Protein AF-A0A662U4H0-F1 (afdb_monomer)

pLDDT: mean 86.41, std 6.37, range [55.56, 92.19]

Solvent-accessible surface area (backbone atoms only — not comparable to full-atom values): 4378 Å² total; per-residue (Å²): 107,75,67,59,54,50,63,67,46,43,65,42,51,75,51,65,29,82,64,47,78,46,78,56,101,87,45,79,47,75,46,71,57,67,71,46,51,46,54,32,72,50,57,87,58,56,77,89,51,50,87,37,52,47,71,45,81,55,97,91,39,81,46,78,46,72,63,80,127

Mean predicted aligned error: 5.69 Å

Foldseek 3Di:
DVVVVVVVCVVCVVLVWDWDWDDDPPDIDTHTDPVSVQCSVCVPPDPVQVVQWDWDQDPNDTDIGGNDD

Radius of gyration: 15.05 Å; Cα contacts (8 Å, |Δi|>4): 61; chains: 1; bounding box: 36×16×45 Å

Structure (mmCIF, N/CA/C/O backbone):
data_AF-A0A662U4H0-F1
#
_entry.id   AF-A0A662U4H0-F1
#
loop_
_atom_site.group_PDB
_atom_site.id
_atom_site.type_symbol
_atom_site.label_atom_id
_atom_site.label_alt_id
_atom_site.label_comp_id
_atom_site.label_asym_id
_atom_site.label_entity_id
_atom_site.label_seq_id
_atom_site.pdbx_PDB_ins_code
_atom_site.Cartn_x
_atom_site.Cartn_y
_atom_site.Cartn_z
_atom_site.occupancy
_atom_site.B_iso_or_equiv
_atom_site.auth_seq_id
_atom_site.auth_comp_id
_atom_site.auth_asym_id
_atom_site.auth_atom_id
_atom_site.pdbx_PDB_model_num
ATOM 1 N N . MET A 1 1 ? -10.045 -6.636 22.492 1.00 55.56 1 MET A N 1
ATOM 2 C CA . MET A 1 1 ? -9.907 -5.697 21.351 1.00 55.56 1 MET A CA 1
ATOM 3 C C . MET A 1 1 ? -8.458 -5.358 21.006 1.00 55.56 1 MET A C 1
ATOM 5 O O . MET A 1 1 ? -8.154 -5.390 19.823 1.00 55.56 1 MET A O 1
ATOM 9 N N . GLN A 1 2 ? -7.556 -5.103 21.971 1.00 59.09 2 GLN A N 1
ATOM 10 C CA . GLN A 1 2 ? -6.135 -4.813 21.676 1.00 59.09 2 GLN A CA 1
ATOM 11 C C . GLN A 1 2 ? -5.437 -5.899 20.830 1.00 59.09 2 GLN A C 1
ATOM 13 O O . GLN A 1 2 ? -4.716 -5.562 19.899 1.00 59.09 2 GLN A O 1
ATOM 18 N N . GLY A 1 3 ? -5.717 -7.187 21.069 1.00 78.19 3 GLY A N 1
ATOM 19 C CA . GLY A 1 3 ? -5.147 -8.273 20.255 1.00 78.19 3 GLY A CA 1
ATOM 20 C C . GLY A 1 3 ? -5.690 -8.353 18.821 1.00 78.19 3 GLY A C 1
ATOM 21 O O . GLY A 1 3 ? -4.951 -8.669 17.900 1.00 78.19 3 GLY A O 1
ATOM 22 N N . LEU A 1 4 ? -6.966 -8.012 18.612 1.00 78.81 4 LEU A N 1
ATOM 23 C CA . LEU A 1 4 ? -7.633 -8.144 17.309 1.00 78.81 4 LEU A CA 1
ATOM 24 C C . LEU A 1 4 ? -7.239 -7.004 16.361 1.00 78.81 4 LEU A C 1
ATOM 26 O O . LEU A 1 4 ? -7.014 -7.233 15.178 1.00 78.81 4 LEU A O 1
ATOM 30 N N . LEU A 1 5 ? -7.066 -5.794 16.908 1.00 83.06 5 LEU A N 1
ATOM 31 C CA . LEU A 1 5 ? -6.459 -4.677 16.189 1.00 83.06 5 LEU A CA 1
ATOM 32 C C . LEU A 1 5 ? -5.012 -5.006 15.797 1.00 83.06 5 LEU A C 1
ATOM 34 O O . LEU A 1 5 ? -4.638 -4.817 14.648 1.00 83.06 5 LEU A O 1
ATOM 38 N N . GLY A 1 6 ? -4.217 -5.544 16.729 1.00 84.06 6 GLY A N 1
ATOM 39 C CA . GLY A 1 6 ? -2.833 -5.935 16.456 1.00 84.06 6 GLY A CA 1
ATOM 40 C C . GLY A 1 6 ? -2.711 -6.948 15.315 1.00 84.06 6 GLY A C 1
ATOM 41 O O . GLY A 1 6 ? -1.928 -6.732 14.393 1.00 84.06 6 GLY A O 1
ATOM 42 N N . GLU A 1 7 ? -3.522 -8.009 15.330 1.00 87.81 7 GLU A N 1
ATOM 43 C CA . GLU A 1 7 ? -3.536 -9.009 14.252 1.00 87.81 7 GLU A C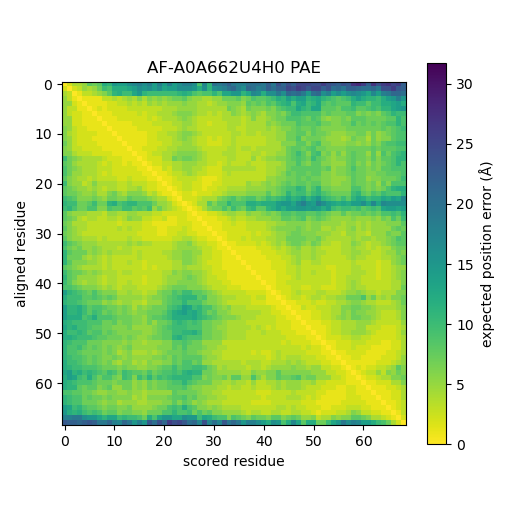A 1
ATOM 44 C C . GLU A 1 7 ? -4.009 -8.426 12.914 1.00 87.81 7 GLU A C 1
ATOM 46 O O . GLU A 1 7 ? -3.459 -8.768 11.871 1.00 87.81 7 GLU A O 1
ATOM 51 N N . LEU A 1 8 ? -4.967 -7.496 12.925 1.00 86.38 8 LEU A N 1
ATOM 52 C CA . LEU A 1 8 ? -5.461 -6.872 11.700 1.00 86.38 8 LEU A CA 1
ATOM 53 C C . LEU A 1 8 ? -4.456 -5.881 11.084 1.00 86.38 8 LEU A C 1
ATOM 55 O O . LEU A 1 8 ? -4.387 -5.751 9.864 1.00 86.38 8 LEU A O 1
ATOM 59 N N . LEU A 1 9 ? -3.641 -5.210 11.904 1.00 89.38 9 LEU A N 1
ATOM 60 C CA . LEU A 1 9 ? -2.596 -4.294 11.429 1.00 89.38 9 LEU A CA 1
ATOM 61 C C . LEU A 1 9 ? -1.318 -5.015 10.971 1.00 89.38 9 LEU A C 1
ATOM 63 O O . LEU A 1 9 ? -0.535 -4.466 10.194 1.00 89.38 9 LEU A O 1
ATOM 67 N N . LYS A 1 10 ? -1.103 -6.248 11.431 1.00 90.25 10 LYS A N 1
ATOM 68 C CA . LYS A 1 10 ? 0.116 -7.035 11.207 1.00 90.25 10 LYS A CA 1
ATOM 69 C C . LYS A 1 10 ? 0.531 -7.170 9.733 1.00 90.25 10 LYS A C 1
ATOM 71 O O . LYS A 1 10 ? 1.715 -6.950 9.473 1.00 90.25 10 LYS A O 1
ATOM 76 N N . PRO A 1 11 ? -0.362 -7.448 8.760 1.00 87.19 11 PRO A N 1
ATOM 77 C CA . PRO A 1 11 ? 0.035 -7.553 7.353 1.00 87.19 11 PRO A CA 1
ATOM 78 C C . PRO A 1 11 ? 0.593 -6.233 6.808 1.00 87.19 11 PRO A C 1
ATOM 80 O O . PRO A 1 11 ? 1.602 -6.220 6.102 1.00 87.19 11 PRO A O 1
ATOM 83 N N . PHE A 1 12 ? -0.016 -5.109 7.194 1.00 88.06 12 PHE A N 1
ATOM 84 C CA . PHE A 1 12 ? 0.426 -3.779 6.782 1.00 88.06 12 PHE A CA 1
ATOM 85 C C . PHE A 1 12 ? 1.816 -3.478 7.342 1.00 88.06 12 PHE A C 1
ATOM 87 O O . PHE A 1 12 ? 2.729 -3.167 6.576 1.00 88.06 12 PHE A O 1
ATOM 94 N N . LEU A 1 13 ? 2.021 -3.704 8.641 1.00 87.81 13 LEU A N 1
ATOM 95 C CA . LEU A 1 13 ? 3.317 -3.496 9.289 1.00 87.81 13 LEU A CA 1
ATOM 96 C C . LEU A 1 13 ? 4.417 -4.382 8.681 1.00 87.81 13 LEU A C 1
ATOM 98 O O . LEU A 1 13 ? 5.519 -3.902 8.420 1.00 87.81 13 LEU A O 1
ATOM 102 N N . GLN A 1 14 ? 4.118 -5.652 8.382 1.00 88.62 14 GLN A N 1
ATOM 103 C CA . GLN A 1 14 ? 5.053 -6.568 7.714 1.00 88.62 14 GLN A CA 1
ATOM 104 C C . GLN A 1 14 ? 5.424 -6.095 6.300 1.00 88.62 14 GLN A C 1
ATOM 106 O O . GLN A 1 14 ? 6.584 -6.189 5.895 1.00 88.62 14 GLN A O 1
ATOM 111 N N . SER A 1 15 ? 4.468 -5.517 5.569 1.00 83.56 15 SER A N 1
ATOM 112 C CA . SER A 1 15 ? 4.720 -4.894 4.262 1.00 83.56 15 SER A CA 1
ATOM 113 C C . SER A 1 15 ? 5.430 -3.531 4.348 1.00 83.56 15 SER A C 1
ATOM 115 O O . SER A 1 15 ? 5.876 -2.997 3.335 1.00 83.56 15 SER A O 1
ATOM 117 N N . GLY A 1 16 ? 5.635 -2.990 5.556 1.00 82.69 16 GLY A N 1
ATOM 118 C CA . GLY A 1 16 ? 6.246 -1.677 5.782 1.00 82.69 16 GLY A CA 1
ATOM 119 C C . GLY A 1 16 ? 5.285 -0.501 5.593 1.00 82.69 16 GLY A C 1
ATOM 120 O O . GLY A 1 16 ? 5.738 0.627 5.426 1.00 82.69 16 GLY A O 1
ATOM 121 N N . ILE A 1 17 ? 3.979 -0.763 5.601 1.00 89.38 17 ILE A N 1
ATOM 122 C CA . ILE A 1 17 ? 2.919 0.245 5.588 1.00 89.38 17 ILE A CA 1
ATOM 123 C C . ILE A 1 17 ? 2.587 0.591 7.039 1.00 89.38 17 ILE A C 1
ATOM 125 O O . ILE A 1 17 ? 2.390 -0.316 7.852 1.00 89.38 17 ILE A O 1
ATOM 129 N N . THR A 1 18 ? 2.489 1.884 7.362 1.00 88.50 18 THR A N 1
ATOM 130 C CA . THR A 1 18 ? 2.130 2.347 8.712 1.00 88.50 18 THR A CA 1
ATOM 131 C C . THR A 1 18 ? 0.727 2.955 8.692 1.00 88.50 18 THR A C 1
ATOM 133 O O . THR A 1 18 ? 0.572 4.169 8.585 1.00 88.50 18 THR A O 1
ATOM 136 N N . PRO A 1 19 ? -0.328 2.125 8.762 1.00 88.50 19 PRO A N 1
ATOM 137 C CA . PRO A 1 19 ? -1.697 2.619 8.729 1.00 88.50 19 PRO A CA 1
ATOM 138 C C . PRO A 1 19 ? -2.008 3.504 9.941 1.00 88.50 19 PRO A C 1
ATOM 140 O O . PRO A 1 19 ? -1.614 3.206 11.072 1.00 88.50 19 PRO A O 1
ATOM 143 N N . THR A 1 20 ? -2.786 4.560 9.723 1.00 90.00 20 THR A N 1
ATOM 144 C CA . THR A 1 20 ? -3.369 5.350 10.807 1.00 90.00 20 THR A CA 1
ATOM 145 C C . THR A 1 20 ? -4.685 4.723 11.241 1.00 90.00 20 THR A C 1
ATOM 147 O O . THR A 1 20 ? -5.446 4.202 10.424 1.00 90.00 20 THR A O 1
ATOM 150 N N . THR A 1 21 ? -4.957 4.744 12.545 1.00 89.44 21 THR A N 1
ATOM 151 C CA . THR A 1 21 ? -6.184 4.167 13.102 1.00 89.44 21 THR A CA 1
ATOM 152 C C . THR A 1 21 ? -6.959 5.219 13.872 1.00 89.44 21 THR A C 1
ATOM 154 O O . THR A 1 21 ? -6.381 6.004 14.622 1.00 89.44 21 THR A O 1
ATOM 157 N N . GLN A 1 22 ? -8.273 5.242 13.675 1.00 90.19 22 GLN A N 1
ATOM 158 C CA . GLN A 1 22 ? -9.185 6.121 14.387 1.00 90.19 22 GLN A CA 1
ATOM 159 C C . GLN A 1 22 ? -10.388 5.310 14.852 1.00 90.19 22 GLN A C 1
ATOM 161 O O . GLN A 1 22 ? -11.051 4.646 14.060 1.00 90.19 22 GLN A O 1
ATOM 166 N N . VAL A 1 23 ? -10.664 5.363 16.152 1.00 85.81 23 VAL A N 1
ATOM 167 C CA . VAL A 1 23 ? -11.844 4.729 16.741 1.00 85.81 23 VAL A CA 1
ATOM 168 C C . VAL A 1 23 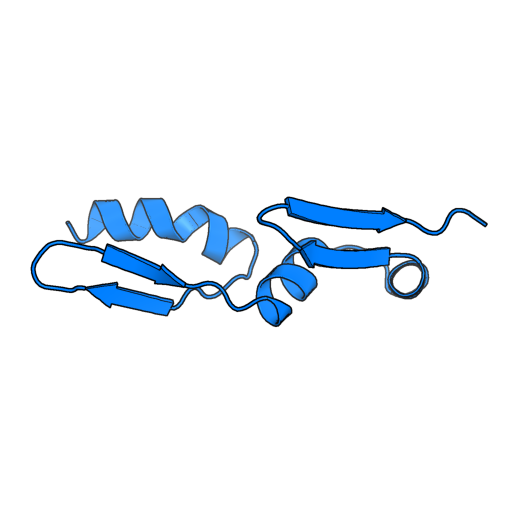? -12.923 5.790 16.898 1.00 85.81 23 VAL A C 1
ATOM 170 O O . VAL A 1 23 ? -12.710 6.810 17.553 1.00 85.81 23 VAL A O 1
ATOM 173 N N . THR A 1 24 ? -14.079 5.557 16.289 1.00 86.00 24 THR A N 1
ATOM 174 C CA . THR A 1 24 ? -15.303 6.330 16.522 1.00 86.00 24 THR A CA 1
ATOM 175 C C . THR A 1 24 ? -16.233 5.534 17.445 1.00 86.00 24 THR A C 1
ATOM 177 O O . THR A 1 24 ? -15.910 4.425 17.868 1.00 86.00 24 THR A O 1
ATOM 180 N N . GLN A 1 25 ? -17.410 6.071 17.782 1.00 84.62 25 GLN A N 1
ATOM 181 C CA . GLN A 1 25 ? -18.347 5.394 18.695 1.00 84.62 25 GLN A CA 1
ATOM 182 C C . GLN A 1 25 ? -18.837 4.024 18.189 1.00 84.62 25 GLN A C 1
ATOM 184 O O . GLN A 1 25 ? -19.320 3.230 18.993 1.00 84.62 25 GLN A O 1
ATOM 189 N N . LYS A 1 26 ? -18.746 3.744 16.880 1.00 91.81 26 LYS A N 1
ATOM 190 C CA . LYS A 1 26 ? -19.229 2.489 16.276 1.00 91.81 26 LYS A CA 1
ATOM 191 C C . LYS A 1 26 ? -18.256 1.843 15.290 1.00 91.81 26 LYS A C 1
ATOM 193 O O . LYS A 1 26 ? -18.503 0.717 14.872 1.00 91.81 26 LYS A O 1
ATOM 198 N N . GLU A 1 27 ? -17.173 2.522 14.919 1.00 88.06 27 GLU A N 1
ATOM 199 C CA . GLU A 1 27 ? -16.304 2.085 13.827 1.00 88.06 27 GLU A CA 1
ATOM 200 C C . GLU A 1 27 ? -14.828 2.190 14.203 1.00 88.06 27 GLU A C 1
ATOM 202 O O . GLU A 1 27 ? -14.396 3.099 14.914 1.00 88.06 27 GLU A O 1
ATOM 207 N N . LEU A 1 28 ? -14.047 1.252 13.676 1.00 86.00 28 LEU A N 1
ATOM 208 C CA . LEU A 1 28 ? -12.597 1.332 13.616 1.00 86.00 28 LEU A CA 1
ATOM 209 C C . LEU A 1 28 ? -12.231 1.676 12.175 1.00 86.00 28 LEU A C 1
ATOM 211 O O . LEU A 1 28 ? -12.382 0.849 11.277 1.00 86.00 28 LEU A O 1
ATOM 215 N N . VAL A 1 29 ? -11.751 2.894 11.965 1.00 90.31 29 VAL A N 1
ATOM 216 C CA . VAL A 1 29 ? -11.284 3.362 10.664 1.00 90.31 29 VAL A CA 1
ATOM 217 C C . VAL A 1 29 ? -9.782 3.147 10.589 1.00 90.31 29 VAL A C 1
ATOM 219 O O . VAL A 1 29 ? -9.039 3.590 11.465 1.00 90.31 29 VAL A O 1
ATOM 222 N N . ILE A 1 30 ? -9.334 2.468 9.538 1.00 89.81 30 ILE A N 1
ATOM 223 C CA . ILE A 1 30 ? -7.921 2.215 9.262 1.00 89.81 30 ILE A CA 1
ATOM 224 C C . ILE A 1 30 ? -7.620 2.840 7.916 1.00 89.81 30 ILE A C 1
ATOM 226 O O . ILE A 1 30 ? -8.177 2.432 6.900 1.00 89.81 30 ILE A O 1
ATOM 230 N N . SER A 1 31 ? -6.773 3.859 7.923 1.00 90.69 31 SER A N 1
ATOM 231 C CA . SER A 1 31 ? -6.425 4.610 6.725 1.00 90.69 31 SE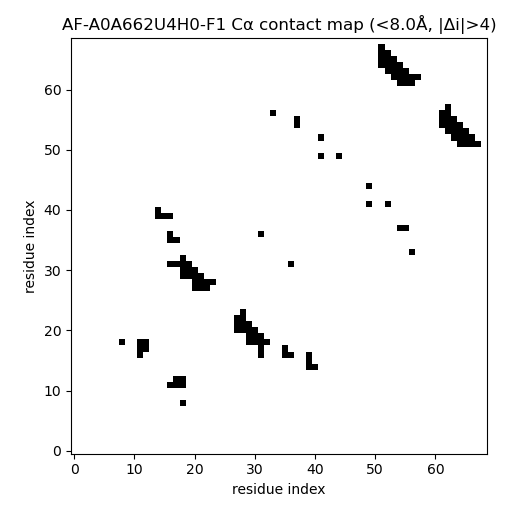R A CA 1
ATOM 232 C C . SER A 1 31 ? -4.986 4.327 6.335 1.00 90.69 31 SER A C 1
ATOM 234 O O . SER A 1 31 ? -4.087 4.292 7.174 1.00 90.69 31 SER A O 1
ATOM 236 N N . ILE A 1 32 ? -4.767 4.133 5.040 1.00 89.38 32 ILE A N 1
ATOM 237 C CA . ILE A 1 32 ? -3.445 3.919 4.458 1.00 89.38 32 ILE A CA 1
ATOM 238 C C . ILE A 1 32 ? -3.190 5.059 3.489 1.00 89.38 32 ILE A C 1
ATOM 240 O O . ILE A 1 32 ? -4.022 5.351 2.630 1.00 89.38 32 ILE A O 1
ATOM 244 N N . ASN A 1 33 ? -2.036 5.707 3.621 1.00 86.56 33 ASN A N 1
ATOM 245 C CA . ASN A 1 33 ? -1.640 6.731 2.671 1.00 86.56 33 ASN A CA 1
ATOM 246 C C . ASN A 1 33 ? -1.263 6.076 1.335 1.00 86.56 33 ASN A C 1
ATOM 248 O O . ASN A 1 33 ? -0.454 5.148 1.298 1.00 86.56 33 ASN A O 1
ATOM 252 N N . GLU A 1 34 ? -1.797 6.598 0.231 1.00 84.38 34 GLU A N 1
ATOM 253 C CA . GLU A 1 34 ? -1.496 6.102 -1.113 1.00 84.38 34 GLU A CA 1
ATOM 254 C C . GLU A 1 34 ? 0.021 6.070 -1.389 1.00 84.38 34 GLU A C 1
ATOM 256 O O . GLU A 1 34 ? 0.536 5.079 -1.896 1.00 84.38 34 GLU A O 1
ATOM 261 N N . THR A 1 35 ? 0.769 7.101 -0.994 1.00 85.12 35 THR A N 1
ATOM 262 C CA . THR A 1 35 ? 2.228 7.171 -1.184 1.00 85.12 35 THR A CA 1
ATOM 263 C C . THR A 1 35 ? 2.958 6.055 -0.439 1.00 85.12 35 THR A C 1
ATOM 265 O O . THR A 1 35 ? 3.920 5.489 -0.961 1.00 85.12 35 THR A O 1
ATOM 268 N N . GLU A 1 36 ? 2.518 5.724 0.776 1.00 84.50 36 GLU A N 1
ATOM 269 C CA . GLU A 1 36 ? 3.101 4.624 1.549 1.00 84.50 36 GLU A CA 1
ATOM 270 C C . GLU A 1 36 ? 2.773 3.270 0.929 1.00 84.50 36 GLU A C 1
ATOM 272 O O . GLU A 1 36 ? 3.664 2.430 0.811 1.00 84.50 36 GLU A O 1
ATOM 277 N N . LEU A 1 37 ? 1.538 3.089 0.453 1.00 87.12 37 LEU A N 1
ATOM 278 C CA . LEU A 1 37 ? 1.139 1.880 -0.260 1.00 87.12 37 LEU A CA 1
ATOM 279 C C . LEU A 1 37 ? 2.004 1.665 -1.510 1.00 87.12 37 LEU A C 1
ATOM 281 O O . LEU A 1 37 ? 2.527 0.570 -1.705 1.00 87.12 37 LEU A O 1
ATOM 285 N N . LYS A 1 38 ? 2.235 2.710 -2.320 1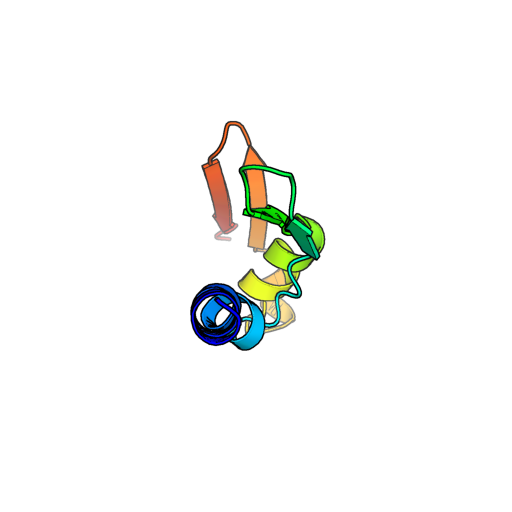.00 86.81 38 LYS A N 1
ATOM 286 C CA . LYS A 1 38 ? 3.120 2.624 -3.499 1.00 86.81 38 LYS A CA 1
ATOM 287 C C . LYS A 1 38 ? 4.539 2.220 -3.114 1.00 86.81 38 LYS A C 1
ATOM 289 O O . LYS A 1 38 ? 5.118 1.335 -3.737 1.00 86.81 38 LYS A O 1
ATOM 294 N N . LYS A 1 39 ? 5.099 2.844 -2.073 1.00 85.81 39 LYS A N 1
ATOM 295 C CA . LYS A 1 39 ? 6.447 2.518 -1.580 1.00 85.81 39 LYS A CA 1
ATOM 296 C C . LYS A 1 39 ? 6.545 1.071 -1.101 1.00 85.81 39 LYS A C 1
ATOM 298 O O . LYS A 1 39 ? 7.537 0.414 -1.400 1.00 85.81 39 LYS A O 1
ATOM 303 N N . ALA A 1 40 ? 5.535 0.585 -0.386 1.00 87.81 40 ALA A N 1
ATOM 304 C CA . ALA A 1 40 ? 5.488 -0.785 0.105 1.00 87.81 40 ALA A CA 1
ATOM 305 C C . ALA A 1 40 ? 5.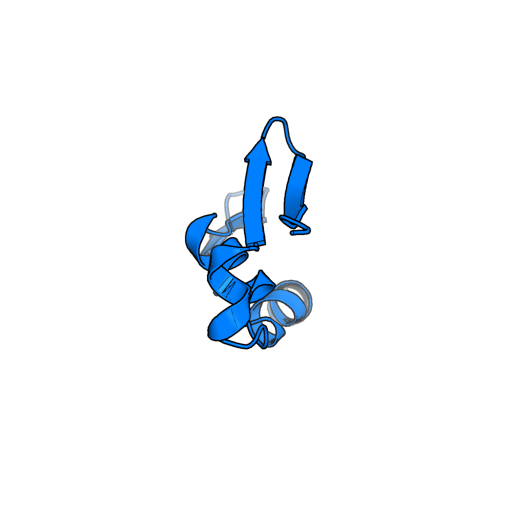356 -1.809 -1.031 1.00 87.81 40 ALA A C 1
ATOM 307 O O . ALA A 1 40 ? 6.053 -2.816 -1.019 1.00 87.81 40 ALA A O 1
ATOM 308 N N . LEU A 1 41 ? 4.532 -1.532 -2.045 1.00 87.56 41 LEU A N 1
ATOM 309 C CA . LEU A 1 41 ? 4.369 -2.410 -3.211 1.00 87.56 41 LEU A CA 1
ATOM 310 C C . LEU A 1 41 ? 5.627 -2.484 -4.082 1.00 87.56 41 LEU A C 1
ATOM 312 O O . LEU A 1 41 ? 5.922 -3.528 -4.653 1.00 87.56 41 LEU A O 1
ATOM 316 N N . LEU A 1 42 ? 6.389 -1.392 -4.161 1.00 87.25 42 LEU A N 1
ATOM 317 C CA . LEU A 1 42 ? 7.662 -1.340 -4.885 1.00 87.25 42 LEU A CA 1
ATOM 318 C C . LEU A 1 42 ? 8.864 -1.741 -4.012 1.00 87.25 42 LEU A C 1
ATOM 320 O O . LEU A 1 42 ? 10.014 -1.671 -4.455 1.00 87.25 42 LEU A O 1
ATOM 324 N N . LYS A 1 43 ? 8.629 -2.157 -2.763 1.00 86.62 43 LYS A N 1
ATOM 325 C CA . LYS A 1 43 ? 9.681 -2.613 -1.854 1.00 86.62 43 LYS A CA 1
ATOM 326 C C 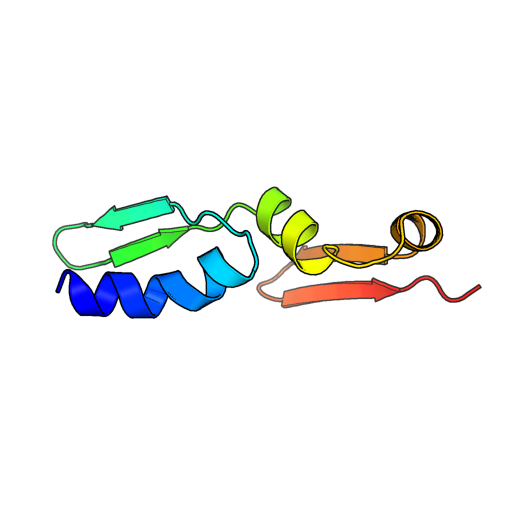. LYS A 1 43 ? 10.251 -3.934 -2.370 1.00 86.62 43 LYS A C 1
ATOM 328 O O . LYS A 1 43 ? 9.532 -4.912 -2.522 1.00 86.62 43 LYS A O 1
ATOM 333 N N . GLY A 1 44 ? 11.557 -3.966 -2.620 1.00 84.50 44 GLY A N 1
ATOM 334 C CA . GLY A 1 44 ? 12.244 -5.146 -3.160 1.00 84.50 44 GLY A CA 1
ATOM 335 C C . GLY A 1 44 ? 12.324 -5.188 -4.688 1.00 84.50 44 GLY A C 1
ATOM 336 O O . GLY A 1 44 ? 13.055 -6.017 -5.221 1.00 84.50 44 GLY A O 1
ATOM 337 N N . VAL A 1 45 ? 11.660 -4.265 -5.391 1.00 87.38 45 VAL A N 1
ATOM 338 C CA . VAL A 1 45 ? 11.958 -4.010 -6.804 1.00 87.38 45 VAL A CA 1
ATOM 339 C C . VAL A 1 45 ? 13.328 -3.339 -6.879 1.00 87.38 45 VAL A C 1
ATOM 341 O O . VAL A 1 45 ? 13.558 -2.316 -6.227 1.00 87.38 45 VAL A O 1
ATOM 344 N N . ASP A 1 46 ? 14.237 -3.924 -7.656 1.00 87.56 46 ASP A N 1
ATOM 345 C CA . ASP A 1 46 ? 15.567 -3.362 -7.901 1.00 87.56 46 ASP A CA 1
ATOM 346 C C . ASP A 1 46 ? 15.437 -1.959 -8.522 1.00 87.56 46 ASP A C 1
ATOM 348 O O . ASP A 1 46 ? 14.568 -1.710 -9.364 1.00 87.56 46 ASP A O 1
ATOM 352 N N . ASP A 1 47 ? 16.269 -1.021 -8.058 1.00 87.12 47 ASP A N 1
ATOM 353 C CA . ASP A 1 47 ? 16.187 0.402 -8.405 1.00 87.12 47 ASP A CA 1
ATOM 354 C C . ASP A 1 47 ? 16.205 0.653 -9.914 1.00 87.12 47 ASP A C 1
ATOM 356 O O . ASP A 1 47 ? 15.553 1.583 -10.391 1.00 87.12 47 ASP A O 1
ATOM 360 N N . ARG A 1 48 ? 16.879 -0.215 -10.677 1.00 87.81 48 ARG A N 1
ATOM 361 C CA . ARG A 1 48 ? 16.929 -0.149 -12.142 1.00 87.81 48 ARG A CA 1
ATOM 362 C C . ARG A 1 48 ? 15.559 -0.347 -12.776 1.00 87.81 48 ARG A C 1
ATOM 364 O O . ARG A 1 48 ? 15.316 0.175 -13.860 1.00 87.81 48 ARG A O 1
ATOM 371 N N . PHE A 1 49 ? 14.671 -1.087 -12.115 1.00 87.69 49 PHE A N 1
ATOM 372 C CA . PHE A 1 49 ? 13.349 -1.394 -12.641 1.00 87.69 49 PHE A CA 1
ATOM 373 C C . PHE A 1 49 ? 12.254 -0.443 -12.150 1.00 87.69 49 PHE A C 1
ATOM 375 O O . PHE A 1 49 ? 11.219 -0.333 -12.802 1.00 87.69 49 PHE A O 1
ATOM 382 N N . LYS A 1 50 ? 12.470 0.288 -11.048 1.00 86.38 50 LYS A N 1
ATOM 383 C CA . LYS A 1 50 ? 11.478 1.224 -10.486 1.00 86.38 50 LYS A CA 1
ATOM 384 C C . LYS A 1 50 ? 10.884 2.217 -11.502 1.00 86.38 50 LYS A C 1
ATOM 386 O O . LYS A 1 50 ? 9.678 2.427 -11.432 1.00 86.38 50 LYS A O 1
ATOM 391 N N . PRO A 1 51 ? 11.636 2.780 -12.473 1.00 89.81 51 PRO A N 1
ATOM 392 C CA . PRO A 1 51 ? 11.064 3.674 -13.488 1.00 89.81 51 PRO A CA 1
ATOM 393 C C . PRO A 1 51 ? 10.027 3.018 -14.422 1.00 89.81 51 PRO A C 1
ATOM 395 O O . PRO A 1 51 ? 9.228 3.719 -15.053 1.00 89.81 51 PRO A O 1
ATOM 398 N N . TYR A 1 52 ? 10.028 1.686 -14.529 1.00 91.00 52 TYR A N 1
ATOM 399 C CA . TYR A 1 52 ? 9.101 0.930 -15.378 1.00 91.00 52 TYR A CA 1
ATOM 400 C C . TYR A 1 52 ? 7.805 0.549 -14.667 1.00 91.00 52 TYR A C 1
ATOM 402 O O . TYR A 1 52 ? 6.853 0.155 -15.339 1.00 91.00 52 TYR A O 1
ATOM 410 N N . PHE A 1 53 ? 7.750 0.683 -13.342 1.00 90.06 53 PHE A N 1
ATOM 411 C CA . PHE A 1 53 ? 6.548 0.431 -12.563 1.00 90.06 53 PHE A CA 1
ATOM 412 C C . PHE A 1 53 ? 5.849 1.743 -12.220 1.00 90.06 53 PHE A C 1
ATOM 414 O O . PHE A 1 53 ? 6.473 2.710 -11.786 1.00 90.06 53 PHE A O 1
ATOM 421 N N . ASP A 1 54 ? 4.532 1.760 -12.371 1.00 89.62 54 ASP A N 1
ATOM 422 C CA . ASP A 1 54 ? 3.674 2.793 -11.807 1.00 89.62 54 ASP A CA 1
ATOM 423 C C . ASP A 1 54 ? 2.540 2.130 -11.029 1.00 89.62 54 ASP A C 1
ATOM 425 O O . ASP A 1 54 ? 2.042 1.069 -11.403 1.00 89.62 54 ASP A O 1
ATOM 429 N N . VAL A 1 55 ? 2.152 2.745 -9.919 1.00 89.44 55 VAL A N 1
ATOM 430 C CA . VAL A 1 55 ? 1.094 2.246 -9.045 1.00 89.44 55 VAL A CA 1
ATOM 431 C C . VAL A 1 55 ? 0.072 3.357 -8.898 1.00 89.44 55 VAL A C 1
ATOM 433 O O . VAL A 1 55 ? 0.413 4.480 -8.526 1.00 89.44 55 VAL A O 1
ATOM 436 N N . GLN A 1 56 ? -1.189 3.064 -9.189 1.00 90.38 56 GLN A N 1
ATOM 437 C CA . GLN A 1 56 ? -2.272 4.041 -9.136 1.00 90.38 56 GLN A CA 1
ATOM 438 C C . GLN A 1 56 ? -3.479 3.452 -8.416 1.00 90.38 56 GLN A C 1
ATOM 440 O O . GLN A 1 56 ? -3.806 2.286 -8.620 1.00 90.38 56 GLN A O 1
ATOM 445 N N . ILE A 1 57 ? -4.158 4.268 -7.609 1.00 88.38 57 ILE A N 1
ATOM 446 C CA . ILE A 1 57 ? -5.475 3.937 -7.063 1.00 88.38 57 ILE A CA 1
ATOM 447 C C . ILE A 1 57 ? -6.498 4.791 -7.809 1.00 88.38 57 ILE A C 1
ATOM 449 O O . ILE A 1 57 ? -6.474 6.017 -7.707 1.00 88.38 57 ILE A O 1
ATOM 453 N N . ARG A 1 58 ? -7.378 4.170 -8.594 1.00 89.19 58 ARG A N 1
ATOM 454 C CA . ARG A 1 58 ? -8.455 4.869 -9.313 1.00 89.19 58 ARG A CA 1
ATOM 455 C C . ARG A 1 58 ? -9.729 4.049 -9.227 1.00 89.19 58 ARG A C 1
ATOM 457 O O . ARG A 1 58 ? -9.678 2.849 -9.438 1.00 89.19 58 ARG A O 1
ATOM 464 N N . GLU A 1 59 ? -10.853 4.694 -8.918 1.00 89.81 59 GLU A N 1
ATOM 465 C CA . GLU A 1 59 ? -12.181 4.049 -8.924 1.00 89.81 59 GLU A CA 1
ATOM 466 C C . GLU A 1 59 ? -12.270 2.799 -8.019 1.00 89.81 59 GLU A C 1
ATOM 468 O O . GLU A 1 59 ? -12.987 1.850 -8.310 1.00 89.81 59 GLU A O 1
ATOM 473 N N . GLY A 1 60 ? -11.520 2.789 -6.910 1.00 86.69 60 GLY A N 1
ATOM 474 C CA . GLY A 1 60 ? -11.443 1.639 -6.000 1.00 86.69 60 GLY A CA 1
ATOM 475 C C . GLY A 1 60 ? -10.525 0.507 -6.477 1.00 86.69 60 GLY A C 1
ATOM 476 O O . GLY A 1 60 ? -10.389 -0.496 -5.783 1.00 86.69 60 GLY A O 1
ATOM 477 N N . GLU A 1 61 ? -9.860 0.668 -7.622 1.00 89.50 61 GLU A N 1
ATOM 478 C CA . GLU A 1 61 ? -8.941 -0.308 -8.197 1.00 89.50 61 GLU A CA 1
ATOM 479 C C . GLU A 1 61 ? -7.479 0.088 -7.946 1.00 89.50 61 GLU A C 1
ATOM 481 O O . GLU A 1 61 ? -7.069 1.225 -8.200 1.00 89.50 61 GLU A O 1
ATOM 486 N N . LEU A 1 62 ? -6.675 -0.874 -7.486 1.00 89.31 62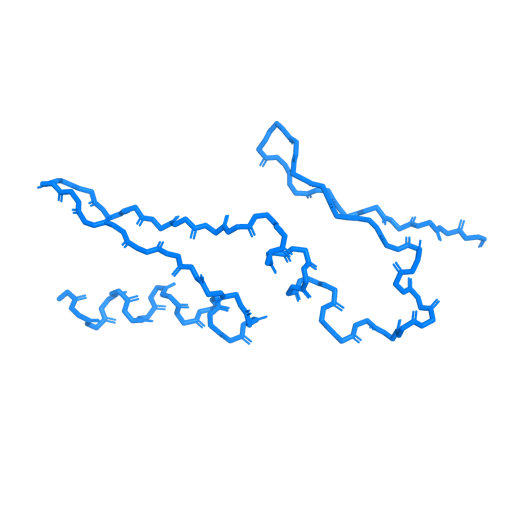 LEU A N 1
ATOM 487 C CA . LEU A 1 62 ? -5.219 -0.768 -7.446 1.00 89.31 62 LEU A CA 1
ATOM 488 C C . LEU A 1 62 ? -4.648 -1.252 -8.784 1.00 89.31 62 LEU A C 1
ATOM 490 O O . LEU A 1 62 ? -4.640 -2.449 -9.065 1.00 89.31 62 LEU A O 1
ATOM 494 N N . ARG A 1 63 ? -4.129 -0.327 -9.592 1.00 90.81 63 ARG A N 1
ATOM 495 C CA . ARG A 1 63 ? -3.494 -0.622 -10.880 1.00 90.81 63 ARG A CA 1
ATOM 496 C C . ARG A 1 63 ? -1.982 -0.609 -10.741 1.00 90.81 63 ARG A C 1
ATOM 498 O O . ARG A 1 63 ? -1.406 0.405 -10.350 1.00 90.81 63 ARG A O 1
ATOM 505 N N . ILE A 1 64 ? -1.352 -1.721 -11.107 1.00 90.31 64 ILE A N 1
ATOM 506 C CA . ILE A 1 64 ? 0.101 -1.838 -11.241 1.00 90.31 64 ILE A CA 1
ATOM 507 C C . ILE A 1 64 ? 0.409 -1.863 -12.735 1.00 90.31 64 ILE A C 1
ATOM 509 O O . ILE A 1 64 ? 0.085 -2.820 -13.434 1.00 90.31 64 ILE A O 1
ATOM 513 N N . ILE A 1 65 ? 0.998 -0.784 -13.232 1.00 91.38 65 ILE A N 1
ATOM 514 C CA . ILE A 1 65 ? 1.343 -0.615 -14.639 1.00 91.38 65 ILE A CA 1
ATOM 515 C C . ILE A 1 65 ? 2.813 -0.983 -14.794 1.00 91.38 65 ILE A C 1
ATOM 517 O O . ILE A 1 65 ? 3.674 -0.371 -14.1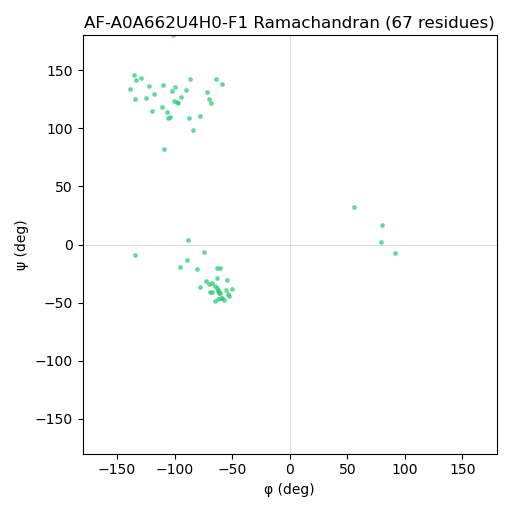63 1.00 91.38 65 ILE A O 1
ATOM 521 N N . VAL A 1 66 ? 3.093 -1.963 -15.649 1.00 92.19 66 VAL A N 1
ATOM 522 C CA . VAL A 1 66 ? 4.455 -2.383 -15.991 1.00 92.19 66 VAL A CA 1
ATOM 523 C C . VAL A 1 66 ? 4.736 -1.982 -17.432 1.00 92.19 66 VAL A C 1
ATOM 525 O O . VAL A 1 66 ? 4.051 -2.427 -18.352 1.00 92.19 66 VAL A O 1
ATOM 528 N N . ARG A 1 67 ? 5.734 -1.125 -17.640 1.00 90.69 67 ARG A N 1
ATOM 529 C CA . ARG A 1 67 ? 6.188 -0.726 -18.975 1.00 90.69 67 ARG A CA 1
ATOM 530 C C . ARG A 1 67 ? 7.167 -1.774 -19.497 1.00 90.69 67 ARG A C 1
ATOM 532 O O . ARG A 1 67 ? 8.335 -1.766 -19.121 1.00 90.69 67 ARG A O 1
ATOM 539 N N . LEU A 1 68 ? 6.666 -2.681 -20.329 1.00 82.62 68 LEU A N 1
ATOM 540 C CA . LEU A 1 68 ? 7.473 -3.652 -21.065 1.00 82.62 68 LEU A CA 1
ATOM 541 C C . LEU A 1 68 ? 8.103 -2.911 -22.251 1.00 82.62 68 LEU A C 1
ATOM 543 O O . LEU A 1 68 ? 7.372 -2.439 -23.122 1.00 82.62 68 LEU A O 1
ATOM 547 N N . GLN A 1 69 ? 9.418 -2.713 -22.227 1.00 64.31 69 GLN A N 1
ATOM 548 C CA . GLN A 1 69 ? 10.156 -2.292 -23.421 1.00 64.31 69 GLN A CA 1
ATOM 549 C C . GLN A 1 69 ? 10.368 -3.481 -24.351 1.00 64.31 69 GLN A C 1
ATOM 551 O O . GLN A 1 69 ? 10.568 -4.598 -23.818 1.00 64.31 69 GLN A O 1
#

Secondary structure (DSSP, 8-state):
-HHHHHHHHHHHHHHT---EEEE-SS-EEEE--HHHHHHHHTTTS-TTTGGGEEEEEETTEEEEEE---

Sequence (69 aa):
MQGLLGELLKPFLQSGITPTTQVTQKELVISINETELKKALLKGVDDRFKPYFDVQIREGELRIIVRLQ

Nearest PDB structures (foldseek):
  5noc-assembly1_B  TM=5.052E-01  e=2.791E+00  Bacillus subtilis subsp. subtilis str. 168
  6yhr-as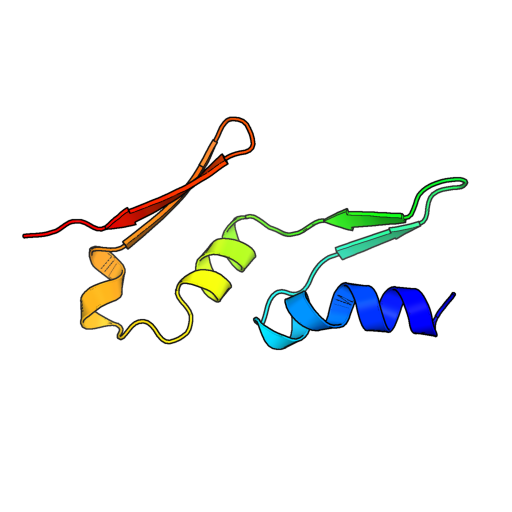sembly1_A  TM=3.204E-01  e=1.746E+00  Homo sapiens
  5fcj-assembly1_c0  TM=2.685E-01  e=3.413E+00  Saccharomyces cerevisiae S288C
  1t6s-assembly1_A  TM=2.685E-01  e=5.458E+00  Chlorobaculum tepidum TLS
  4ebr-assembly1_B  TM=2.908E-01  e=8.162E+00  Saccharomyces cerevisiae S288C